Protein AF-A0A9E5MVY9-F1 (afdb_monomer_lite)

Radius of gyration: 15.04 Å; chains: 1; bounding box: 32×24×42 Å

Sequence (81 aa):
VERQSREYVEGRIRAGVLEDTMTNIMTSLNIDARMQREGLPHDGINLSDGKHLIRIDIRELTGRSVMVYGQTEVTRDLIDS

Secondary structure (DSSP, 8-state):
--SS-HHHHHT-----EE-HHHHHHHHHTT--HHHHHH-EEE-EEEEE-SS-EEEEEHHHHHS--EEE--HHHHHHHHH--

Foldseek 3Di:
DDDDDPVVLVPDPDFDWAFPVRLVVCVVVVLCPCVVVPKDKAQWDWDDPPPDIDIGGNCVVPVTIIIGDRPSSVVVSVVVD

Structure (mmCIF, N/CA/C/O backbone):
data_AF-A0A9E5MVY9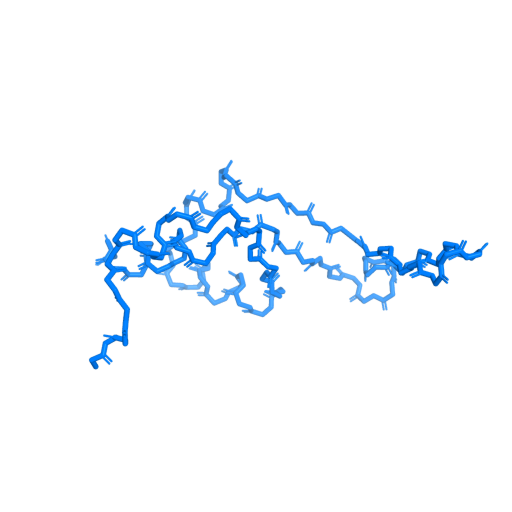-F1
#
_entry.id   AF-A0A9E5MVY9-F1
#
loop_
_atom_site.group_PDB
_atom_site.id
_atom_site.type_symbol
_atom_site.label_atom_id
_atom_site.label_alt_id
_atom_site.label_comp_id
_atom_site.label_asym_id
_atom_site.label_entity_id
_atom_site.label_seq_id
_atom_site.pdbx_PDB_ins_code
_atom_site.Cartn_x
_atom_site.Cartn_y
_atom_site.Cartn_z
_atom_site.occupancy
_atom_site.B_iso_or_equiv
_atom_site.auth_seq_id
_atom_site.auth_comp_id
_atom_site.auth_asym_id
_atom_site.auth_atom_id
_atom_site.pdbx_PDB_model_num
ATOM 1 N N . VAL A 1 1 ? 7.221 -2.660 22.824 1.00 39.41 1 VAL A N 1
ATOM 2 C CA . VAL A 1 1 ? 7.542 -1.252 23.151 1.00 39.41 1 VAL A CA 1
ATOM 3 C C . VAL A 1 1 ? 8.004 -0.593 21.867 1.00 39.41 1 VAL A C 1
ATOM 5 O O . VAL A 1 1 ? 9.065 -0.948 21.367 1.00 39.41 1 VAL A O 1
ATOM 8 N N . GLU A 1 2 ? 7.157 0.241 21.264 1.00 36.94 2 GLU A N 1
ATOM 9 C CA . GLU A 1 2 ? 7.497 0.957 20.031 1.00 36.94 2 GLU A CA 1
ATOM 10 C C . GLU A 1 2 ? 8.600 1.982 20.298 1.00 36.94 2 GLU A C 1
ATOM 12 O O . GLU A 1 2 ? 8.626 2.639 21.337 1.00 36.94 2 GLU A O 1
ATOM 17 N N . ARG A 1 3 ? 9.564 2.064 19.378 1.00 51.34 3 ARG A N 1
ATOM 18 C CA . ARG A 1 3 ? 10.849 2.729 19.629 1.00 51.34 3 ARG A CA 1
ATOM 19 C C . ARG A 1 3 ? 10.803 4.248 19.460 1.00 51.34 3 ARG A C 1
ATOM 21 O O . ARG A 1 3 ? 11.823 4.880 19.707 1.00 51.34 3 ARG A O 1
ATOM 28 N N . GLN A 1 4 ? 9.701 4.827 18.982 1.00 51.06 4 GLN A N 1
ATOM 29 C CA . GLN A 1 4 ? 9.592 6.243 18.608 1.00 51.06 4 GLN A CA 1
ATOM 30 C C . GLN A 1 4 ? 8.241 6.820 19.059 1.00 51.06 4 GLN A C 1
ATOM 32 O O . GLN A 1 4 ? 7.272 6.076 19.189 1.00 51.06 4 GLN A O 1
ATOM 37 N N . SER A 1 5 ? 8.191 8.129 19.325 1.00 59.59 5 SER A N 1
ATOM 38 C CA . SER A 1 5 ? 6.982 8.816 19.794 1.00 59.59 5 SER A CA 1
ATOM 39 C C . SER A 1 5 ? 5.905 8.896 18.708 1.00 59.59 5 SER A C 1
ATOM 41 O O . SER A 1 5 ? 6.204 8.933 17.513 1.00 59.59 5 SER A O 1
ATOM 43 N N . ARG A 1 6 ? 4.640 8.958 19.135 1.00 53.75 6 ARG A N 1
ATOM 44 C CA . ARG A 1 6 ? 3.461 9.067 18.267 1.00 53.75 6 ARG A CA 1
ATOM 45 C C . ARG A 1 6 ? 3.565 10.252 17.295 1.00 53.75 6 ARG A C 1
ATOM 47 O O . ARG A 1 6 ? 3.347 10.056 16.104 1.00 53.75 6 ARG A O 1
ATOM 54 N N . GLU A 1 7 ? 4.029 11.421 17.752 1.00 54.47 7 GLU A N 1
ATOM 55 C CA . GLU A 1 7 ? 4.215 12.585 16.867 1.00 54.47 7 GLU A CA 1
ATOM 56 C C . GLU A 1 7 ? 5.289 12.361 15.782 1.00 54.47 7 GLU A C 1
ATOM 58 O O . GLU A 1 7 ? 5.194 12.913 14.687 1.00 54.47 7 GLU A O 1
ATOM 63 N N . TYR A 1 8 ? 6.309 11.536 16.049 1.00 50.16 8 TYR A N 1
ATOM 64 C CA . TYR A 1 8 ? 7.368 11.228 15.078 1.00 50.16 8 TYR A CA 1
ATOM 65 C C . TYR A 1 8 ? 6.886 10.281 13.967 1.00 50.16 8 TYR A C 1
ATOM 67 O O . TYR A 1 8 ? 7.341 10.374 12.825 1.00 50.16 8 TYR A O 1
ATOM 75 N N . VAL A 1 9 ? 5.959 9.374 14.287 1.00 52.88 9 VAL A N 1
ATOM 76 C CA . VAL A 1 9 ? 5.348 8.444 13.322 1.00 52.88 9 VAL A CA 1
ATOM 77 C C . VAL A 1 9 ? 4.287 9.157 12.477 1.00 52.88 9 VAL A C 1
ATOM 79 O O . VAL A 1 9 ? 4.275 8.998 11.258 1.00 52.88 9 VAL A O 1
ATOM 82 N N . GLU A 1 10 ? 3.470 10.010 13.100 1.00 52.81 10 GLU A N 1
ATOM 83 C CA . GLU A 1 10 ? 2.424 10.805 12.437 1.00 52.81 10 GLU A CA 1
ATOM 84 C C . GLU A 1 10 ? 2.993 11.876 11.478 1.00 52.81 10 GLU A C 1
ATOM 86 O O . GLU A 1 10 ? 2.340 12.245 10.506 1.00 52.81 10 GLU A O 1
ATOM 91 N N . GLY A 1 11 ? 4.236 12.335 11.681 1.00 49.34 11 GLY A N 1
ATOM 92 C CA . GLY A 1 11 ? 4.904 13.312 10.807 1.00 49.34 11 GLY A CA 1
ATOM 93 C C . GLY A 1 11 ? 5.450 12.761 9.479 1.00 49.34 11 GLY A C 1
ATOM 94 O O . GLY A 1 11 ? 5.939 13.529 8.645 1.00 49.34 11 GLY A O 1
ATOM 95 N N . ARG A 1 12 ? 5.408 11.442 9.245 1.00 54.47 12 ARG A N 1
ATOM 96 C CA . ARG A 1 12 ? 5.862 10.841 7.982 1.00 54.47 12 ARG A CA 1
ATOM 97 C C . ARG A 1 12 ? 4.725 10.824 6.964 1.00 54.47 12 ARG A C 1
ATOM 99 O O . ARG A 1 12 ? 3.894 9.925 6.975 1.00 54.47 12 ARG A O 1
ATOM 106 N N . ILE A 1 13 ? 4.784 11.719 5.979 1.00 51.88 13 ILE A N 1
ATOM 107 C CA . ILE A 1 13 ? 4.082 11.509 4.706 1.00 51.88 13 ILE A CA 1
ATOM 108 C C . ILE A 1 13 ? 4.829 10.399 3.958 1.00 51.88 13 ILE A C 1
ATOM 110 O O . ILE A 1 13 ? 5.739 10.647 3.167 1.00 51.88 13 ILE A O 1
ATOM 114 N N . ARG A 1 14 ? 4.512 9.144 4.270 1.00 55.03 14 ARG A N 1
ATOM 115 C CA . ARG A 1 14 ? 4.910 8.000 3.453 1.00 55.03 14 ARG A CA 1
ATOM 116 C C . ARG A 1 14 ? 3.664 7.219 3.093 1.00 55.03 14 ARG A C 1
ATOM 118 O O . ARG A 1 14 ? 3.047 6.600 3.951 1.00 55.03 14 ARG A O 1
ATOM 125 N N . ALA A 1 15 ? 3.353 7.224 1.802 1.00 55.88 15 ALA A N 1
ATOM 126 C CA . ALA A 1 15 ? 2.583 6.165 1.178 1.00 55.88 15 ALA A CA 1
ATOM 127 C C . ALA A 1 15 ? 3.173 4.812 1.618 1.00 55.88 15 ALA A C 1
ATOM 129 O O . ALA A 1 15 ? 4.320 4.502 1.289 1.00 55.88 15 ALA A O 1
ATOM 130 N N . GLY A 1 16 ? 2.424 4.044 2.409 1.00 73.44 16 GLY A N 1
ATOM 131 C CA . GLY A 1 16 ? 2.710 2.632 2.606 1.00 73.44 16 GLY A CA 1
ATOM 132 C C . GLY A 1 16 ? 2.238 1.906 1.354 1.00 73.44 16 GLY A C 1
ATOM 133 O O . GLY A 1 16 ? 1.099 2.083 0.932 1.00 73.44 16 GLY A O 1
ATOM 134 N N . VAL A 1 17 ? 3.119 1.155 0.699 1.00 83.00 17 VAL A N 1
ATOM 135 C CA . VAL A 1 17 ? 2.683 0.249 -0.366 1.00 83.00 17 VAL A CA 1
ATOM 136 C C . VAL A 1 17 ? 2.327 -1.063 0.314 1.00 83.00 17 VAL A C 1
ATOM 138 O O . VAL A 1 17 ? 3.201 -1.735 0.859 1.00 83.00 17 VAL A O 1
ATOM 141 N N . LEU A 1 18 ? 1.041 -1.387 0.330 1.00 85.19 18 LEU A N 1
ATOM 142 C CA . LEU A 1 18 ? 0.514 -2.648 0.820 1.00 85.19 18 LEU A CA 1
ATOM 143 C C . LEU A 1 18 ? 0.363 -3.612 -0.351 1.00 85.19 18 LEU A C 1
ATOM 145 O O . LEU A 1 18 ? -0.168 -3.267 -1.409 1.00 85.19 18 LEU A O 1
ATOM 149 N N . GLU A 1 19 ? 0.834 -4.834 -0.152 1.00 87.06 19 GLU A N 1
ATOM 150 C CA . GLU A 1 19 ? 0.625 -5.916 -1.104 1.00 87.06 19 GLU A CA 1
ATOM 151 C C . GLU A 1 19 ? -0.811 -6.445 -1.034 1.00 87.06 19 GLU A C 1
ATOM 153 O O . GLU A 1 19 ? -1.446 -6.402 0.021 1.00 87.06 19 GLU A O 1
ATOM 158 N N . ASP A 1 20 ? -1.264 -7.049 -2.133 1.00 85.88 20 ASP A N 1
ATOM 159 C CA . ASP A 1 20 ? -2.555 -7.740 -2.250 1.00 85.88 20 ASP A CA 1
ATOM 160 C C . ASP A 1 20 ? -2.818 -8.724 -1.090 1.00 85.88 20 ASP A C 1
ATOM 162 O O . ASP A 1 20 ? -3.916 -8.810 -0.546 1.00 85.88 20 ASP A O 1
ATOM 166 N N . THR A 1 21 ? -1.783 -9.435 -0.631 1.00 87.75 21 THR A N 1
ATOM 167 C CA . THR A 1 21 ? -1.894 -10.354 0.513 1.00 87.75 21 THR A CA 1
ATOM 168 C C . THR A 1 21 ? -2.289 -9.623 1.799 1.00 87.75 21 THR A C 1
ATOM 170 O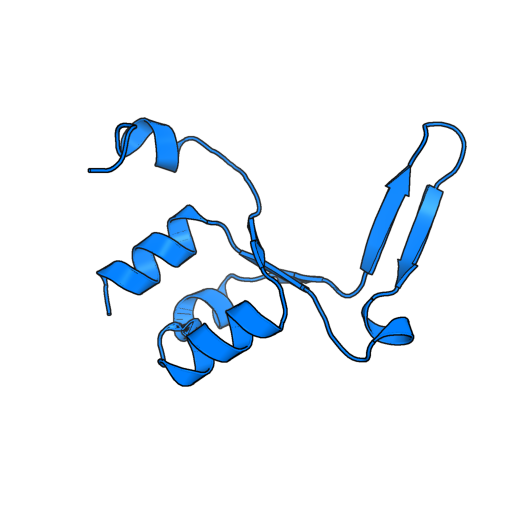 O . THR A 1 21 ? -3.144 -10.101 2.541 1.00 87.75 21 THR A O 1
ATOM 173 N N . MET A 1 22 ? -1.688 -8.460 2.069 1.00 87.12 22 MET A N 1
ATOM 174 C CA . MET A 1 22 ? -1.966 -7.680 3.277 1.00 87.12 22 MET A CA 1
ATOM 175 C C . MET A 1 22 ? -3.369 -7.073 3.225 1.00 87.12 22 MET A C 1
ATOM 177 O O . MET A 1 22 ? -4.104 -7.140 4.210 1.00 87.12 22 MET A O 1
ATOM 181 N N . THR A 1 23 ? -3.772 -6.540 2.069 1.00 88.88 23 THR A N 1
ATOM 182 C CA . THR A 1 23 ? -5.119 -5.984 1.894 1.00 88.88 23 THR A CA 1
ATOM 183 C C . THR A 1 23 ? -6.191 -7.057 2.076 1.00 88.88 23 THR A C 1
ATOM 185 O O . THR A 1 23 ? -7.170 -6.826 2.781 1.00 88.88 23 THR A O 1
ATOM 188 N N . ASN A 1 24 ? -5.965 -8.266 1.551 1.00 90.38 24 ASN A N 1
ATOM 189 C CA . ASN A 1 24 ? -6.879 -9.399 1.718 1.00 90.38 24 ASN A CA 1
ATOM 190 C C . ASN A 1 24 ? -7.022 -9.839 3.186 1.00 90.38 24 ASN A C 1
ATOM 192 O O . ASN A 1 24 ? -8.113 -10.226 3.613 1.00 90.38 24 ASN A O 1
ATOM 196 N N . ILE A 1 25 ? -5.948 -9.761 3.980 1.00 91.00 25 ILE A N 1
ATOM 197 C CA . ILE A 1 25 ? -6.007 -10.040 5.424 1.00 91.00 25 ILE A CA 1
ATOM 198 C C . ILE A 1 25 ? -6.855 -8.984 6.139 1.00 91.00 25 ILE A C 1
ATOM 200 O O . ILE A 1 25 ? -7.720 -9.348 6.932 1.00 91.00 25 ILE A O 1
ATOM 204 N N . MET A 1 26 ? -6.659 -7.696 5.841 1.00 89.38 26 MET A N 1
ATOM 205 C CA . MET A 1 26 ? -7.454 -6.619 6.446 1.00 89.38 26 MET A CA 1
ATOM 206 C C . MET A 1 26 ? -8.950 -6.769 6.139 1.00 89.38 26 MET A C 1
ATOM 208 O O . MET A 1 26 ? -9.772 -6.638 7.045 1.00 89.38 26 MET A O 1
ATOM 212 N N . THR A 1 27 ? -9.299 -7.128 4.900 1.00 90.75 27 THR A N 1
ATOM 213 C CA . THR A 1 27 ? -10.681 -7.451 4.514 1.00 90.75 27 THR A CA 1
ATOM 214 C C . THR A 1 27 ? -11.210 -8.669 5.268 1.00 90.75 27 THR A C 1
ATOM 216 O O . THR A 1 27 ? -12.318 -8.635 5.794 1.00 90.75 27 THR A O 1
ATOM 219 N N . SER A 1 28 ? -10.410 -9.732 5.402 1.00 92.31 28 SER A N 1
ATOM 220 C CA . SER A 1 28 ? -10.807 -10.940 6.147 1.00 92.31 28 SER A CA 1
ATOM 221 C C . SER A 1 28 ? -11.067 -10.667 7.635 1.00 92.31 28 SER A C 1
ATOM 223 O O . SER A 1 28 ? -11.846 -11.377 8.269 1.00 92.31 28 SER A O 1
ATOM 225 N N . LEU A 1 29 ? -10.423 -9.637 8.190 1.00 91.31 29 LEU A N 1
ATOM 226 C CA . LEU A 1 29 ? -10.600 -9.171 9.565 1.00 91.31 29 LEU A CA 1
ATOM 227 C C . LEU A 1 29 ? -11.687 -8.087 9.711 1.00 91.31 29 LEU A C 1
ATOM 229 O O . LEU A 1 29 ? -11.965 -7.675 10.831 1.00 91.31 29 LEU A O 1
ATOM 233 N N . ASN A 1 30 ? -12.335 -7.658 8.620 1.00 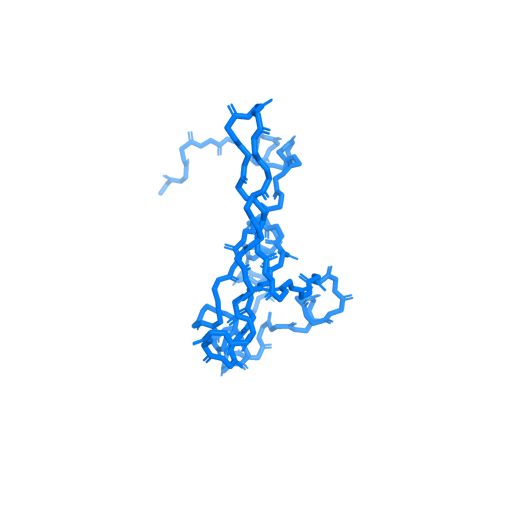91.00 30 ASN A N 1
ATOM 234 C CA . ASN A 1 30 ? -13.329 -6.572 8.575 1.00 91.00 30 ASN A CA 1
ATOM 235 C C . ASN A 1 30 ? -12.813 -5.202 9.066 1.00 91.00 30 ASN A C 1
ATOM 237 O O . ASN A 1 30 ? -13.595 -4.369 9.524 1.00 91.00 30 ASN A O 1
ATOM 241 N N . ILE A 1 31 ? -11.507 -4.952 8.954 1.00 91.00 31 ILE A N 1
ATOM 242 C CA . ILE A 1 31 ? -10.858 -3.687 9.357 1.00 91.00 31 ILE A CA 1
ATOM 243 C C . ILE A 1 31 ? -10.418 -2.849 8.148 1.00 91.00 31 ILE A C 1
ATOM 245 O O . ILE A 1 31 ? -9.596 -1.945 8.261 1.00 91.00 31 ILE A O 1
ATOM 249 N N . ASP A 1 32 ? -10.943 -3.144 6.960 1.00 90.50 32 ASP A N 1
ATOM 250 C CA . ASP A 1 32 ? -10.555 -2.499 5.707 1.00 90.50 32 ASP A CA 1
ATOM 251 C C . ASP A 1 32 ? -11.441 -1.312 5.314 1.00 90.50 32 ASP A C 1
ATOM 253 O O . ASP A 1 32 ? -11.152 -0.644 4.327 1.00 90.50 32 ASP A O 1
ATOM 257 N N . ALA A 1 33 ? -12.494 -0.988 6.069 1.00 91.69 33 ALA A N 1
ATOM 258 C CA . ALA A 1 33 ? -13.468 0.036 5.678 1.00 91.69 33 ALA A CA 1
ATOM 259 C C . ALA A 1 33 ? -12.842 1.414 5.377 1.00 91.69 33 ALA A C 1
ATOM 261 O O . ALA A 1 33 ? -13.287 2.121 4.469 1.00 91.69 33 ALA A O 1
ATOM 262 N N . ARG A 1 34 ? -11.811 1.815 6.133 1.00 88.88 34 ARG A N 1
ATOM 263 C CA . ARG A 1 34 ? -11.065 3.054 5.870 1.00 88.88 34 ARG A CA 1
ATOM 264 C C . ARG A 1 34 ? -10.113 2.889 4.687 1.00 88.88 34 ARG A C 1
ATOM 266 O O . ARG A 1 34 ? -10.125 3.736 3.798 1.00 88.88 34 ARG A O 1
ATOM 273 N N . MET A 1 35 ? -9.394 1.769 4.622 1.00 89.94 35 MET A N 1
ATOM 274 C CA . MET A 1 35 ? -8.522 1.418 3.497 1.00 89.94 35 MET A CA 1
ATOM 275 C C . MET A 1 35 ? -9.270 1.409 2.154 1.00 89.94 35 MET A C 1
ATOM 277 O O . MET A 1 35 ? -8.756 1.943 1.181 1.00 89.94 35 MET A O 1
ATOM 281 N N . GLN A 1 36 ? -10.491 0.876 2.083 1.00 89.19 36 GLN A N 1
ATOM 282 C CA . GLN A 1 36 ? -11.296 0.859 0.852 1.00 89.19 36 GLN A CA 1
ATOM 283 C C . GLN A 1 36 ? -11.752 2.257 0.415 1.00 89.19 36 GLN A C 1
ATOM 285 O O . GLN A 1 36 ? -11.978 2.499 -0.768 1.00 89.19 36 GLN A O 1
ATOM 290 N N . ARG A 1 37 ? -11.920 3.183 1.366 1.00 89.50 37 ARG A N 1
ATOM 291 C CA . ARG A 1 37 ? -12.367 4.554 1.091 1.00 89.50 37 ARG A CA 1
ATOM 292 C C . ARG A 1 37 ? -11.212 5.487 0.733 1.00 89.50 37 ARG A C 1
ATOM 294 O O . ARG A 1 37 ? -11.391 6.384 -0.085 1.00 89.50 37 ARG A O 1
ATOM 301 N N . GLU A 1 38 ? -10.075 5.325 1.400 1.00 87.44 38 GLU A N 1
ATOM 302 C CA . GLU A 1 38 ? -8.960 6.283 1.377 1.00 87.44 38 GLU A CA 1
ATOM 303 C C . GLU A 1 38 ? -7.710 5.730 0.680 1.00 87.44 38 GLU A C 1
ATOM 305 O O . GLU A 1 38 ? -6.842 6.500 0.271 1.00 87.44 38 GLU A O 1
ATOM 310 N N . GLY A 1 39 ? -7.613 4.409 0.523 1.00 87.06 39 GLY A N 1
ATOM 311 C CA . GLY A 1 39 ? -6.530 3.752 -0.194 1.00 87.06 39 GLY A CA 1
ATOM 312 C C . GLY A 1 39 ? -6.613 3.981 -1.701 1.00 87.06 39 GLY A C 1
ATOM 313 O O . GLY A 1 39 ? -7.690 4.084 -2.288 1.00 87.06 39 GLY A O 1
ATOM 314 N N . LEU A 1 40 ? -5.447 4.052 -2.340 1.00 88.62 40 LEU A N 1
ATOM 315 C CA . LEU A 1 40 ? -5.331 4.233 -3.783 1.00 88.62 40 LEU A CA 1
ATOM 316 C C . LEU A 1 40 ? -4.791 2.947 -4.421 1.00 88.62 40 LEU A C 1
ATOM 318 O O . LEU A 1 40 ? -3.612 2.630 -4.226 1.00 88.62 40 LEU A O 1
ATOM 322 N N . PRO A 1 41 ? -5.600 2.199 -5.193 1.00 89.31 41 PRO A N 1
ATOM 323 C CA . PRO A 1 41 ? -5.097 1.037 -5.908 1.00 89.31 41 PRO A CA 1
ATOM 324 C C . PRO A 1 41 ? -4.073 1.473 -6.961 1.00 89.31 41 PRO A C 1
ATOM 326 O O . PRO A 1 41 ? -4.217 2.503 -7.625 1.00 89.31 41 PRO A O 1
ATOM 329 N N . HIS A 1 42 ? -3.020 0.679 -7.113 1.00 89.81 42 HIS A N 1
ATOM 330 C CA . HIS A 1 42 ? -1.944 0.922 -8.056 1.00 89.81 42 HIS A CA 1
ATOM 331 C C . HIS A 1 42 ? -1.636 -0.351 -8.842 1.00 89.81 42 HIS A C 1
ATOM 333 O O . HIS A 1 42 ? -1.265 -1.386 -8.285 1.00 89.81 42 HIS A O 1
ATOM 339 N N . ASP A 1 43 ? -1.769 -0.253 -10.161 1.00 92.12 43 ASP A N 1
ATOM 340 C CA . ASP A 1 43 ? -1.690 -1.404 -11.067 1.00 92.12 43 ASP A CA 1
ATOM 341 C C . ASP A 1 43 ? -0.286 -1.639 -11.631 1.00 92.12 43 ASP A C 1
ATOM 343 O O . ASP A 1 43 ? -0.054 -2.593 -12.360 1.00 92.12 43 ASP A O 1
ATOM 347 N N . GLY A 1 44 ? 0.690 -0.799 -11.293 1.00 88.50 44 GLY A N 1
ATOM 348 C CA . GLY A 1 44 ? 2.059 -0.981 -11.756 1.00 88.50 44 GLY A CA 1
ATOM 349 C C . GLY A 1 44 ? 2.989 0.117 -11.284 1.00 88.50 44 GLY A C 1
ATOM 350 O O . GLY A 1 44 ? 2.541 1.226 -11.019 1.00 88.50 44 GLY A O 1
ATOM 351 N N . ILE A 1 45 ? 4.284 -0.164 -11.220 1.00 88.69 45 ILE A N 1
ATOM 352 C CA . ILE A 1 45 ? 5.303 0.778 -10.745 1.00 88.69 45 ILE A CA 1
ATOM 353 C C . ILE A 1 45 ? 6.199 1.246 -11.889 1.00 88.69 45 ILE A C 1
ATOM 355 O O . ILE A 1 45 ? 6.336 0.575 -12.910 1.00 88.69 45 ILE A O 1
ATOM 359 N N . ASN A 1 46 ? 6.822 2.407 -11.711 1.00 88.81 46 ASN A N 1
ATOM 360 C CA . ASN A 1 46 ? 7.826 2.921 -12.634 1.00 88.81 46 ASN A CA 1
ATOM 361 C C . ASN A 1 46 ? 9.199 2.883 -11.966 1.00 88.81 46 ASN A C 1
ATOM 363 O O . ASN A 1 46 ? 9.375 3.442 -10.884 1.00 88.81 46 ASN A O 1
ATOM 367 N N . LEU A 1 47 ? 10.171 2.261 -12.627 1.00 88.31 47 LEU A N 1
ATOM 368 C CA . LEU A 1 47 ? 11.575 2.303 -12.238 1.00 88.31 47 LEU A CA 1
ATOM 369 C C . LEU A 1 47 ? 12.314 3.245 -13.184 1.00 88.31 47 LEU A C 1
ATOM 371 O O . LEU A 1 47 ? 12.165 3.145 -14.400 1.00 88.31 47 LEU A O 1
ATOM 375 N N . SER A 1 48 ? 13.096 4.167 -12.629 1.00 90.50 48 SER A N 1
ATOM 376 C CA . SER A 1 48 ? 13.912 5.094 -13.409 1.00 90.50 48 SER A CA 1
ATOM 377 C C . SER A 1 48 ? 15.360 5.036 -12.950 1.00 90.50 48 SER A C 1
ATOM 379 O O . SER A 1 48 ? 15.630 5.113 -11.752 1.00 90.50 48 SER A O 1
ATOM 381 N N . ASP A 1 49 ? 16.281 4.924 -13.906 1.00 88.00 49 ASP A N 1
ATOM 382 C CA . ASP A 1 49 ? 17.731 5.017 -13.684 1.00 88.00 49 ASP A CA 1
ATOM 383 C C . ASP A 1 49 ? 18.303 6.386 -14.111 1.00 88.00 49 ASP A C 1
ATOM 385 O O . ASP A 1 49 ? 19.517 6.575 -14.197 1.00 88.00 49 ASP A O 1
ATOM 389 N N . GLY A 1 50 ? 17.419 7.352 -14.394 1.00 86.62 50 GLY A N 1
ATOM 390 C CA . GLY A 1 50 ? 17.763 8.693 -14.871 1.00 86.62 50 GLY A CA 1
ATOM 391 C C . GLY A 1 50 ? 17.919 8.816 -16.390 1.00 86.62 50 GLY A C 1
ATOM 392 O O . GLY A 1 50 ? 17.907 9.936 -16.896 1.00 86.62 50 GLY A O 1
ATOM 393 N N . LYS A 1 51 ? 18.019 7.706 -17.133 1.00 89.19 51 LYS A N 1
ATOM 394 C CA . LYS A 1 51 ? 18.056 7.697 -18.609 1.00 89.19 51 LYS A CA 1
ATOM 395 C C . LYS A 1 51 ? 16.869 6.964 -19.215 1.00 89.19 51 LYS A C 1
ATOM 397 O O . LYS A 1 51 ? 16.403 7.338 -20.288 1.00 89.19 51 LYS A O 1
ATOM 402 N N . HIS A 1 52 ? 16.373 5.951 -18.519 1.00 88.44 52 HIS A N 1
ATOM 403 C CA . HIS A 1 52 ? 15.265 5.123 -18.956 1.00 88.44 52 HIS A CA 1
ATOM 404 C C . HIS A 1 52 ? 14.175 5.111 -17.895 1.00 88.44 52 HIS A C 1
ATOM 406 O O . HIS A 1 52 ? 14.453 5.054 -16.698 1.00 88.44 52 HIS A O 1
ATOM 412 N N . LEU A 1 53 ? 12.929 5.133 -18.357 1.00 93.25 53 LEU A N 1
ATOM 413 C CA . LEU A 1 53 ? 11.761 4.859 -17.539 1.00 93.25 53 LEU A CA 1
ATOM 414 C C . LEU A 1 53 ? 11.230 3.485 -17.936 1.00 93.25 53 LEU A C 1
ATOM 416 O O . LEU A 1 53 ? 10.804 3.288 -19.072 1.00 93.25 53 LEU A O 1
ATOM 420 N N . ILE A 1 54 ? 11.263 2.544 -17.003 1.00 92.44 54 ILE A N 1
ATOM 421 C CA . ILE A 1 54 ? 10.738 1.196 -17.189 1.00 92.44 54 ILE A CA 1
ATOM 422 C C . ILE A 1 54 ? 9.421 1.109 -16.427 1.00 92.44 54 ILE A C 1
ATOM 424 O O . ILE A 1 54 ? 9.392 1.222 -15.199 1.00 92.44 54 ILE A O 1
ATOM 428 N N . ARG A 1 55 ? 8.327 0.908 -17.163 1.00 92.38 55 ARG A N 1
ATOM 429 C CA . ARG A 1 55 ? 7.019 0.588 -16.590 1.00 92.38 55 ARG A CA 1
ATOM 430 C C . ARG A 1 55 ? 6.961 -0.908 -16.298 1.00 92.38 55 ARG A C 1
ATOM 432 O O . ARG A 1 55 ? 7.179 -1.713 -17.197 1.00 92.38 55 ARG A O 1
ATOM 439 N N . ILE A 1 56 ? 6.630 -1.265 -15.062 1.00 91.44 56 ILE A N 1
ATOM 440 C CA . ILE A 1 56 ? 6.276 -2.630 -14.668 1.00 91.44 56 ILE A CA 1
ATOM 441 C C . ILE A 1 56 ? 4.773 -2.645 -14.414 1.00 91.44 56 ILE A C 1
ATOM 443 O O . ILE A 1 56 ? 4.309 -2.058 -13.435 1.00 91.44 56 ILE A O 1
ATOM 447 N N . ASP A 1 57 ? 4.017 -3.292 -15.297 1.00 93.25 57 ASP A N 1
ATOM 448 C CA . ASP A 1 57 ? 2.573 -3.461 -15.143 1.00 93.25 57 ASP A CA 1
ATOM 449 C C . ASP A 1 57 ? 2.272 -4.680 -14.259 1.00 93.25 57 ASP A C 1
ATOM 451 O O . ASP A 1 57 ? 2.391 -5.828 -14.677 1.00 93.25 57 ASP A O 1
ATOM 455 N N . ILE A 1 58 ? 1.951 -4.439 -12.989 1.00 91.62 58 ILE A N 1
ATOM 456 C CA . ILE A 1 58 ? 1.706 -5.500 -12.004 1.00 91.62 58 ILE A CA 1
ATOM 457 C C . ILE A 1 58 ? 0.390 -6.214 -12.322 1.00 91.62 58 ILE A C 1
ATOM 459 O O . ILE A 1 58 ? 0.330 -7.443 -12.216 1.00 91.62 58 ILE A O 1
ATOM 463 N N . ARG A 1 59 ? -0.641 -5.471 -12.744 1.00 92.31 59 ARG A N 1
ATOM 464 C CA . ARG A 1 59 ? -1.949 -6.029 -13.100 1.00 92.31 59 ARG A CA 1
ATOM 465 C C . ARG A 1 59 ? -1.821 -6.994 -14.264 1.00 92.31 59 ARG A C 1
ATOM 467 O O . ARG A 1 59 ? -2.325 -8.108 -14.167 1.00 92.31 59 ARG A O 1
ATOM 474 N N . GLU A 1 60 ? -1.157 -6.587 -15.336 1.00 93.75 60 GLU A N 1
ATOM 475 C CA . GLU A 1 60 ? -0.980 -7.426 -16.519 1.00 93.75 60 GLU A CA 1
ATOM 476 C C . GLU A 1 60 ? -0.129 -8.664 -16.206 1.00 93.75 60 GLU A C 1
ATOM 478 O O . GLU A 1 60 ? -0.476 -9.774 -16.604 1.00 93.75 60 GLU A O 1
ATOM 483 N N . LEU A 1 61 ? 0.952 -8.498 -15.436 1.00 92.62 61 LEU A N 1
ATOM 484 C CA . LEU A 1 61 ? 1.890 -9.585 -15.147 1.00 92.62 61 LEU A CA 1
ATOM 485 C C . LEU A 1 61 ? 1.372 -10.601 -14.119 1.00 92.62 61 LEU A C 1
ATOM 487 O O . LEU A 1 61 ? 1.801 -11.754 -14.136 1.00 92.62 61 LEU A O 1
ATOM 491 N N . THR A 1 62 ? 0.503 -10.190 -13.191 1.00 90.44 62 THR A N 1
ATOM 492 C CA . THR A 1 62 ? 0.135 -11.019 -12.024 1.00 90.44 62 THR A CA 1
ATOM 493 C C . THR A 1 62 ? -1.368 -11.154 -11.787 1.00 90.44 62 THR A C 1
ATOM 495 O O . THR A 1 62 ? -1.781 -11.966 -10.960 1.00 90.44 62 THR A O 1
ATOM 498 N N . GLY A 1 63 ? -2.197 -10.353 -12.461 1.00 90.62 63 GLY A N 1
ATOM 499 C CA . GLY A 1 63 ? -3.628 -10.217 -12.177 1.00 90.62 63 GLY A CA 1
ATOM 500 C C . GLY A 1 63 ? -3.948 -9.440 -10.891 1.00 90.62 63 GLY A C 1
ATOM 501 O O . GLY A 1 63 ? -5.120 -9.210 -10.597 1.00 90.62 63 GLY A O 1
ATOM 502 N N . ARG A 1 64 ? -2.939 -9.008 -10.123 1.00 90.19 64 ARG A N 1
ATOM 503 C CA . ARG A 1 64 ? -3.090 -8.351 -8.812 1.00 90.19 64 ARG A CA 1
ATOM 504 C C . ARG A 1 64 ? -2.784 -6.854 -8.881 1.00 90.19 64 ARG A C 1
ATOM 506 O O . ARG A 1 64 ? -2.262 -6.372 -9.880 1.00 90.19 64 ARG A O 1
ATOM 513 N N . SER A 1 65 ? -3.095 -6.128 -7.810 1.00 89.00 65 SER A N 1
ATOM 514 C CA . SER A 1 65 ? -2.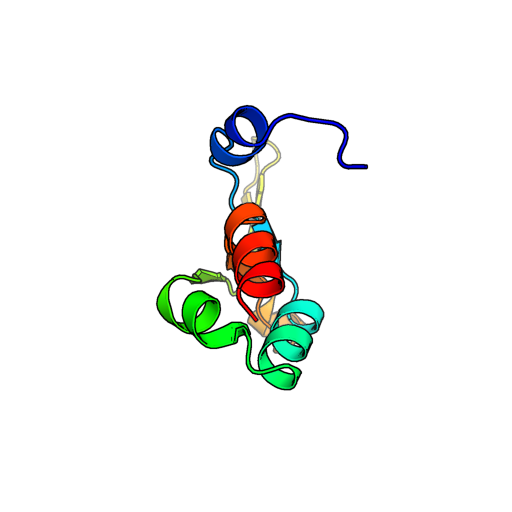671 -4.733 -7.607 1.00 89.00 65 SER A CA 1
ATOM 515 C C . SER A 1 65 ? -1.928 -4.593 -6.293 1.00 89.00 65 SER A C 1
ATOM 517 O O . SER A 1 65 ? -2.042 -5.438 -5.408 1.00 89.00 65 SER A O 1
ATOM 519 N N . VAL A 1 66 ? -1.216 -3.483 -6.141 1.00 90.38 66 VAL A N 1
ATOM 520 C CA . VAL A 1 66 ? -0.806 -3.006 -4.819 1.00 90.38 66 VAL A CA 1
ATOM 521 C C . VAL A 1 66 ? -1.723 -1.870 -4.387 1.00 90.38 66 VAL A C 1
ATOM 523 O O . VAL A 1 66 ? -2.358 -1.221 -5.217 1.00 90.38 66 VAL A O 1
ATOM 526 N N . MET A 1 67 ? -1.802 -1.626 -3.089 1.00 90.06 67 MET A N 1
ATOM 527 C CA . MET A 1 67 ? -2.589 -0.543 -2.514 1.00 90.06 67 MET A CA 1
ATOM 528 C C . MET A 1 67 ? -1.649 0.480 -1.897 1.00 90.06 67 MET A C 1
ATOM 530 O O . MET A 1 67 ? -0.774 0.133 -1.109 1.00 90.06 67 MET A O 1
ATOM 534 N N . VAL A 1 68 ? -1.832 1.751 -2.229 1.00 88.31 68 VAL A N 1
ATOM 535 C CA . VAL A 1 68 ? -1.173 2.840 -1.519 1.00 88.31 68 VAL A CA 1
ATOM 536 C C . VAL A 1 68 ? -2.066 3.258 -0.363 1.00 88.31 68 VAL A C 1
ATOM 538 O O . VAL A 1 68 ? -3.116 3.864 -0.565 1.00 88.31 68 VAL A O 1
ATOM 541 N N . TYR A 1 69 ? -1.637 2.925 0.848 1.00 86.00 69 TYR A N 1
ATOM 542 C CA . TYR A 1 69 ? -2.308 3.281 2.090 1.00 86.00 69 TYR A CA 1
ATOM 543 C C . TYR A 1 69 ? -1.264 3.426 3.198 1.00 86.00 69 TYR A C 1
ATOM 545 O O . TYR A 1 69 ? -0.358 2.602 3.331 1.00 86.00 69 TYR A O 1
ATOM 553 N N . GLY A 1 70 ? -1.310 4.531 3.936 1.00 81.81 70 GLY A N 1
ATOM 554 C CA . GLY A 1 70 ? -0.245 4.872 4.872 1.00 81.81 70 GLY A CA 1
ATOM 555 C C . GLY A 1 70 ? -0.128 3.868 6.024 1.00 81.81 70 GLY A C 1
ATOM 556 O O . GLY A 1 70 ? -1.097 3.263 6.483 1.00 81.81 70 GLY A O 1
ATOM 557 N N . GLN A 1 71 ? 1.107 3.645 6.476 1.00 73.38 71 GLN A N 1
ATOM 558 C CA . GLN A 1 71 ? 1.385 2.675 7.537 1.00 73.38 71 GLN A CA 1
ATOM 559 C C . GLN A 1 71 ? 0.749 3.094 8.874 1.00 73.38 71 GLN A C 1
ATOM 561 O O . GLN A 1 71 ? 0.335 2.243 9.656 1.00 73.38 71 GLN A O 1
ATOM 566 N N . THR A 1 72 ? 0.662 4.399 9.139 1.00 76.25 72 THR A N 1
ATOM 567 C CA . THR A 1 72 ? 0.057 4.949 10.359 1.00 76.25 72 THR A CA 1
ATOM 568 C C . THR A 1 72 ? -1.447 4.677 10.394 1.00 76.25 72 THR A C 1
ATOM 570 O O . THR A 1 72 ? -2.012 4.385 11.446 1.00 76.25 72 THR A O 1
ATOM 573 N N . GLU A 1 73 ? -2.083 4.723 9.230 1.00 79.69 73 GLU A N 1
ATOM 574 C CA . GLU A 1 73 ? -3.492 4.453 9.007 1.00 79.69 73 GLU A CA 1
ATOM 575 C C . GLU A 1 73 ? -3.795 2.967 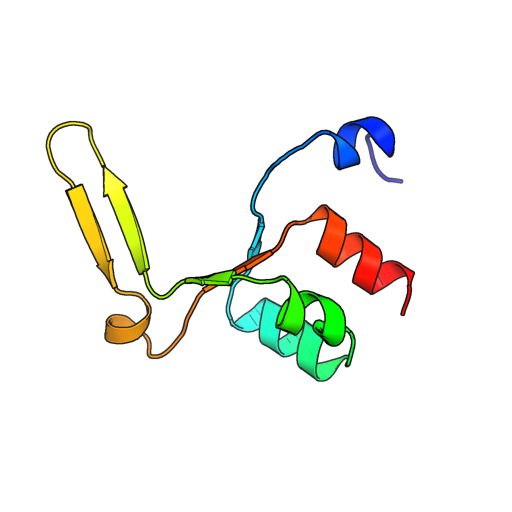9.226 1.00 79.69 73 GLU A C 1
ATOM 577 O O . GLU A 1 73 ? -4.720 2.659 9.970 1.00 79.69 73 GLU A O 1
ATOM 582 N N . VAL A 1 74 ? -2.948 2.054 8.726 1.00 80.12 74 VAL A N 1
ATOM 583 C CA . VAL A 1 74 ? -3.039 0.611 9.042 1.00 80.12 74 VAL A CA 1
ATOM 584 C C . VAL A 1 74 ? -2.933 0.356 10.546 1.00 80.12 74 VAL A C 1
ATOM 586 O O . VAL A 1 74 ? -3.740 -0.382 11.106 1.00 80.12 74 VAL A O 1
ATOM 589 N N . THR A 1 75 ? -1.956 0.967 11.225 1.00 79.62 75 THR A N 1
ATOM 590 C CA . THR A 1 75 ? -1.801 0.816 12.682 1.00 79.62 75 THR A CA 1
ATOM 591 C C . THR A 1 75 ? -3.025 1.331 13.432 1.00 79.62 75 THR A C 1
ATOM 593 O O . THR A 1 75 ? -3.444 0.731 14.419 1.00 79.62 75 THR A O 1
ATOM 596 N N . ARG A 1 76 ? -3.615 2.435 12.971 1.00 80.62 76 ARG A N 1
ATOM 597 C CA . ARG A 1 76 ? -4.823 2.994 13.573 1.00 80.62 76 ARG A CA 1
ATOM 598 C C . ARG A 1 76 ? -6.023 2.078 13.387 1.00 80.62 76 ARG A C 1
ATOM 600 O O . ARG A 1 76 ? -6.724 1.829 14.359 1.00 80.62 76 ARG A O 1
ATOM 607 N N . ASP A 1 77 ? -6.210 1.546 12.185 1.00 82.25 77 ASP A N 1
ATOM 608 C CA . ASP A 1 77 ? -7.299 0.615 11.901 1.00 82.25 77 ASP A CA 1
ATOM 609 C C . ASP A 1 77 ? -7.165 -0.674 12.727 1.00 82.25 77 ASP A C 1
ATOM 611 O O . ASP A 1 77 ? -8.175 -1.200 13.166 1.00 82.25 77 ASP A O 1
ATOM 615 N N . LEU A 1 78 ? -5.940 -1.132 13.025 1.00 80.75 78 LEU A N 1
ATOM 616 C CA . LEU A 1 78 ? -5.694 -2.273 13.919 1.00 80.75 78 LEU A CA 1
ATOM 617 C C . LEU A 1 78 ? -5.998 -1.982 15.400 1.00 80.75 78 LEU A C 1
ATOM 619 O O . LEU A 1 78 ? -6.417 -2.884 16.123 1.00 80.75 78 LEU A O 1
ATOM 623 N N . ILE A 1 79 ? -5.754 -0.758 15.877 1.00 80.81 79 ILE A N 1
ATOM 624 C CA . ILE A 1 79 ? -5.993 -0.369 17.280 1.00 80.81 79 ILE A CA 1
ATOM 625 C C . ILE A 1 79 ? -7.471 -0.058 17.534 1.00 80.81 79 IL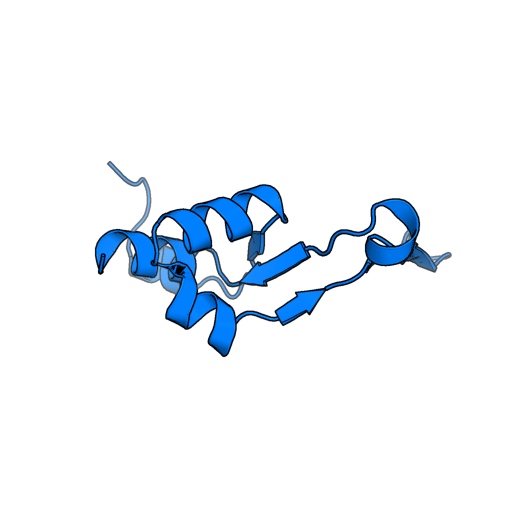E A C 1
ATOM 627 O O . ILE A 1 79 ? -7.968 -0.354 18.618 1.00 80.81 79 ILE A O 1
ATOM 631 N N . ASP A 1 80 ? -8.148 0.545 16.555 1.00 75.00 80 ASP A N 1
ATOM 632 C CA . ASP A 1 80 ? -9.549 0.964 16.652 1.00 75.00 80 ASP A CA 1
ATOM 633 C C . ASP A 1 80 ? -10.543 -0.208 16.399 1.00 75.00 80 ASP A C 1
ATOM 635 O O . ASP A 1 80 ? -11.754 0.028 16.429 1.00 75.00 80 ASP A O 1
ATOM 639 N N . SER A 1 81 ? -10.047 -1.437 16.146 1.00 58.53 81 SER A N 1
ATOM 640 C CA . SER A 1 81 ? -10.838 -2.668 15.895 1.00 58.53 81 SER A CA 1
ATOM 641 C C . SER A 1 81 ? -11.586 -3.219 17.109 1.00 58.53 81 SER A C 1
ATOM 643 O O . SER A 1 81 ? -10.988 -3.271 18.208 1.00 58.53 81 SER A O 1
#

pLDDT: mean 80.52, std 15.17, range [36.94, 93.75]